Protein AF-A0AAN0LYF3-F1 (afdb_monomer)

Nearest PDB structures (foldseek):
  7yah-assembly1_A  TM=9.148E-01  e=7.323E-04  Homo sapiens
  7yaj-assembly1_A  TM=9.137E-01  e=7.723E-04  Homo sapiens
  5zmw-assembly1_A  TM=9.187E-01  e=1.008E-03  Oryctolagus cuniculus
  7efl-assembly1_A  TM=8.583E-01  e=6.944E-04  Sus scrofa
  2xzb-assembly1_A  TM=7.865E-01  e=8.145E-04  Sus scrofa

Sequence (119 aa):
MHSNWPQTSLLENGNVYRQATTMALAMIVFGQIGMVLNCRTESQSIFKRGIFTNSKVLIGIVVEILLIASLMYVPALQNIFDTAPLGWMEWMILILIPIPAILLDELRKKYIRNHIVKG

Solvent-accessible surface area (backbone atoms only — not comparable to full-atom value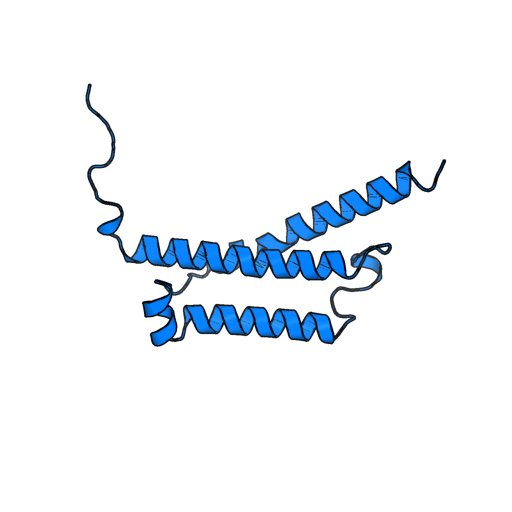s): 6879 Å² total; per-residue (Å²): 135,86,75,88,64,78,86,68,60,74,71,80,44,55,66,60,53,14,36,51,48,33,51,53,55,47,45,52,54,35,39,47,53,20,49,57,60,48,70,72,36,86,88,52,59,61,86,80,64,46,88,80,73,43,68,70,59,52,50,51,51,51,51,50,53,51,50,54,47,43,41,46,70,36,68,73,44,17,69,74,66,44,34,36,74,78,55,74,68,56,52,56,52,42,70,51,50,23,52,60,54,43,50,54,49,51,51,50,52,52,49,48,58,66,66,65,75,74,115

Foldseek 3Di:
DPPPPPPDDPVVPLVVVQAVLLLVLLLVLLQVLLVLLLVVAPQHQCVVCDSPNDPVSVVVNVVSVVVSVCCAPPVVNCVVSVHYHDDPVSVVVSNCSSVVSSVVSNVVNVVCVVPVVPD

Radius of gyration: 19.53 Å; Cα contacts (8 Å, |Δi|>4): 80; chains: 1; bounding box: 51×35×52 Å

Mean predicted aligned error: 9.46 Å

pLDDT: mean 78.43, std 12.37, range [44.09, 91.44]

Structure (mmCIF, N/CA/C/O backbone):
data_AF-A0AAN0LYF3-F1
#
_entry.id   AF-A0AAN0LYF3-F1
#
loop_
_atom_site.group_PDB
_atom_site.id
_atom_site.type_symbol
_atom_site.label_atom_id
_atom_site.label_alt_id
_atom_site.label_comp_id
_atom_site.label_asym_id
_atom_site.label_entity_id
_atom_site.label_seq_id
_atom_site.pdbx_PDB_ins_code
_atom_site.Cartn_x
_atom_site.Cartn_y
_atom_site.Cartn_z
_atom_site.occupancy
_atom_site.B_iso_or_equiv
_atom_site.auth_seq_id
_atom_site.auth_comp_id
_atom_site.auth_asym_id
_atom_site.auth_atom_id
_atom_site.pdbx_PDB_model_num
ATOM 1 N N . MET A 1 1 ? 34.467 27.691 -7.508 1.00 44.81 1 MET A N 1
ATOM 2 C CA . MET A 1 1 ? 33.219 27.048 -7.043 1.00 44.81 1 MET A CA 1
ATOM 3 C C . MET A 1 1 ? 33.016 25.781 -7.858 1.00 44.81 1 MET A C 1
ATOM 5 O O . MET A 1 1 ? 32.505 25.859 -8.964 1.00 44.81 1 MET A O 1
ATOM 9 N N . HIS A 1 2 ? 33.506 24.641 -7.364 1.00 54.69 2 HIS A N 1
ATOM 10 C CA . HIS A 1 2 ? 33.194 23.338 -7.950 1.00 54.69 2 HIS A CA 1
ATOM 11 C C . HIS A 1 2 ? 31.767 22.987 -7.545 1.00 54.69 2 HIS A C 1
ATOM 13 O O . HIS A 1 2 ? 31.500 22.656 -6.391 1.00 54.69 2 HIS A O 1
ATOM 19 N N . SER A 1 3 ? 30.830 23.149 -8.469 1.00 59.09 3 SER A N 1
ATOM 20 C CA . SER A 1 3 ? 29.465 22.682 -8.298 1.00 59.09 3 SER A CA 1
ATOM 21 C C . SER A 1 3 ? 29.515 21.152 -8.279 1.00 59.09 3 SER A C 1
ATOM 23 O O . SER A 1 3 ? 29.560 20.523 -9.329 1.00 59.09 3 SER A O 1
ATOM 25 N N . ASN A 1 4 ? 29.531 20.549 -7.087 1.00 64.88 4 ASN A N 1
ATOM 26 C CA . ASN A 1 4 ? 29.473 19.095 -6.859 1.00 64.88 4 ASN A CA 1
ATOM 27 C C . ASN A 1 4 ? 28.097 18.496 -7.224 1.00 64.88 4 ASN A C 1
ATOM 29 O O . ASN A 1 4 ? 27.655 17.515 -6.629 1.00 64.88 4 ASN A O 1
ATOM 33 N N . TRP A 1 5 ? 27.388 19.113 -8.169 1.00 66.81 5 TRP A N 1
ATOM 34 C CA . TRP A 1 5 ? 26.139 18.593 -8.691 1.00 66.81 5 TRP A CA 1
ATOM 35 C C . TRP A 1 5 ? 26.466 17.464 -9.667 1.00 66.81 5 TRP A C 1
ATOM 37 O O . TRP A 1 5 ? 27.243 17.694 -10.601 1.00 66.81 5 TRP A O 1
ATOM 47 N N . PRO A 1 6 ? 25.913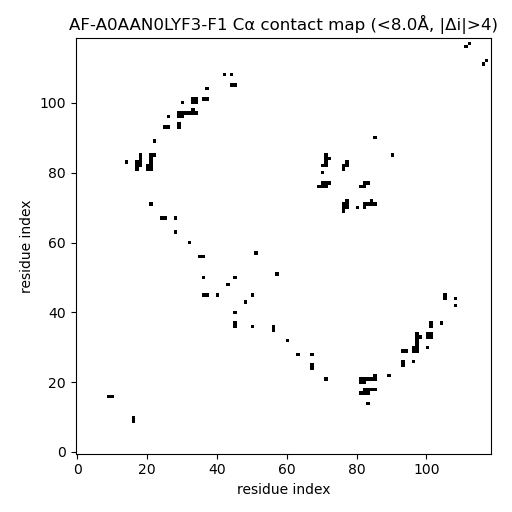 16.257 -9.464 1.00 63.25 6 PRO A N 1
ATOM 48 C CA . PRO A 1 6 ? 26.111 15.155 -10.391 1.00 63.25 6 PRO A CA 1
ATOM 49 C C . PRO A 1 6 ? 25.644 15.590 -11.787 1.00 63.25 6 PRO A C 1
ATOM 51 O O . PRO A 1 6 ? 24.508 16.015 -11.967 1.00 63.25 6 PRO A O 1
ATOM 54 N N . GLN A 1 7 ? 26.556 15.537 -12.761 1.00 66.00 7 GLN A N 1
ATOM 55 C CA . GLN A 1 7 ? 26.316 15.911 -14.165 1.00 66.00 7 GLN A CA 1
ATOM 56 C C . GLN A 1 7 ? 25.616 14.796 -14.957 1.00 66.00 7 GLN A C 1
ATOM 58 O O . GLN A 1 7 ? 25.398 14.931 -16.158 1.00 66.00 7 GLN A O 1
ATOM 63 N N . THR A 1 8 ? 25.271 13.686 -14.304 1.00 63.38 8 THR A N 1
ATOM 64 C CA . THR A 1 8 ? 24.452 12.643 -14.910 1.00 63.38 8 THR A CA 1
ATOM 65 C C . THR A 1 8 ? 23.011 13.132 -14.945 1.00 63.38 8 THR A C 1
ATOM 67 O O . THR A 1 8 ? 22.393 13.419 -13.917 1.00 63.38 8 THR A O 1
ATOM 70 N N . SER A 1 9 ? 22.450 13.258 -16.145 1.00 58.62 9 SER A N 1
ATOM 71 C CA . SER A 1 9 ? 21.014 13.457 -16.277 1.00 58.62 9 SER A CA 1
ATOM 72 C C . SER A 1 9 ? 20.320 12.271 -15.607 1.00 58.62 9 SER A C 1
ATOM 74 O O . SER A 1 9 ? 20.581 11.132 -15.982 1.00 58.62 9 SER A O 1
ATOM 76 N N . LEU A 1 10 ? 19.406 12.503 -14.659 1.00 57.47 10 LEU A N 1
ATOM 77 C CA . LEU A 1 10 ? 18.576 11.434 -14.065 1.00 57.47 10 LEU A CA 1
ATOM 78 C C . LEU A 1 10 ? 17.829 10.604 -15.138 1.00 57.47 10 LEU A C 1
ATOM 80 O O . LEU A 1 10 ? 17.406 9.481 -14.883 1.00 57.47 10 LEU A O 1
ATOM 84 N N . LEU A 1 11 ? 17.725 11.163 -16.347 1.00 55.41 11 LEU A N 1
ATOM 85 C CA . LEU A 1 11 ? 17.216 10.572 -17.583 1.00 55.41 11 LEU A CA 1
ATOM 86 C C . LEU A 1 11 ? 18.050 9.390 -18.114 1.00 55.41 11 LEU A C 1
ATOM 88 O O . LEU A 1 11 ? 17.524 8.578 -18.867 1.00 55.41 11 LEU A O 1
ATOM 92 N N . GLU A 1 12 ? 19.321 9.264 -17.726 1.00 54.16 12 GLU A N 1
ATOM 93 C CA . GLU A 1 12 ? 20.210 8.179 -18.174 1.00 54.16 12 GLU A CA 1
ATOM 94 C C . GLU A 1 12 ? 19.825 6.828 -17.535 1.00 54.16 12 GLU A C 1
ATOM 96 O O . GLU A 1 12 ? 20.023 5.769 -18.123 1.00 54.16 12 GLU A O 1
ATOM 101 N N . ASN A 1 13 ? 19.157 6.864 -16.374 1.00 56.88 13 ASN A N 1
ATOM 102 C CA . ASN A 1 13 ? 18.624 5.696 -15.671 1.00 56.88 13 ASN A CA 1
ATOM 103 C C . ASN A 1 13 ? 17.093 5.653 -15.766 1.00 56.88 13 ASN A C 1
ATOM 105 O O . ASN A 1 13 ? 16.407 5.643 -14.742 1.00 56.88 13 ASN A O 1
ATOM 109 N N . GLY A 1 14 ? 16.532 5.619 -16.981 1.00 69.62 14 GLY A N 1
ATOM 110 C CA . GLY A 1 14 ? 15.074 5.587 -17.201 1.00 69.62 14 GLY A CA 1
ATOM 111 C C . GLY A 1 14 ? 14.330 4.536 -16.358 1.00 69.62 14 GLY A C 1
ATOM 112 O O . GLY A 1 14 ? 13.192 4.755 -15.955 1.00 69.62 14 GLY A O 1
ATOM 113 N N . ASN A 1 15 ? 14.997 3.440 -15.985 1.00 75.81 15 ASN A N 1
ATOM 114 C CA . ASN A 1 15 ? 14.447 2.434 -15.079 1.00 75.81 15 ASN A CA 1
ATOM 115 C C . ASN A 1 15 ? 14.215 2.947 -13.641 1.00 75.81 15 ASN A C 1
ATOM 117 O O . ASN A 1 15 ? 13.187 2.639 -13.048 1.00 75.81 15 ASN A O 1
ATOM 121 N N . VAL A 1 16 ? 15.122 3.762 -13.090 1.00 80.38 16 VAL A N 1
ATOM 122 C CA . VAL A 1 16 ? 14.979 4.342 -11.740 1.00 80.38 16 VAL A CA 1
ATOM 123 C C . VAL A 1 16 ? 13.822 5.338 -11.706 1.00 80.38 16 VAL A C 1
ATOM 125 O O . VAL A 1 16 ? 13.036 5.337 -10.761 1.00 80.38 16 VAL A O 1
ATOM 128 N N . TYR A 1 17 ? 13.667 6.143 -12.762 1.00 83.25 17 TYR A N 1
ATOM 129 C CA . TYR A 1 17 ? 12.522 7.044 -12.901 1.00 83.25 17 TYR A CA 1
ATOM 130 C C . TYR A 1 17 ? 11.200 6.266 -12.928 1.00 83.25 17 TYR A C 1
ATOM 132 O O . TYR A 1 17 ? 10.287 6.568 -12.162 1.00 83.25 17 TYR A O 1
ATOM 140 N N . ARG A 1 18 ? 11.127 5.200 -13.735 1.00 84.00 18 ARG A N 1
ATOM 141 C CA . ARG A 1 18 ? 9.934 4.345 -13.825 1.00 84.00 18 ARG A CA 1
ATOM 142 C C . ARG A 1 18 ? 9.604 3.635 -12.512 1.00 84.00 18 ARG A C 1
ATOM 144 O O . ARG A 1 18 ? 8.440 3.549 -12.114 1.00 84.00 18 ARG A O 1
ATOM 151 N N . GLN A 1 19 ? 10.622 3.160 -11.797 1.00 85.06 19 GLN A N 1
ATOM 152 C CA . GLN A 1 19 ? 10.452 2.565 -10.469 1.00 85.06 19 GLN A CA 1
ATOM 153 C C . GLN A 1 19 ? 9.938 3.587 -9.451 1.00 85.06 19 GLN A C 1
ATOM 155 O O . GLN A 1 19 ? 8.993 3.287 -8.724 1.00 85.06 19 GLN A O 1
ATOM 160 N N . ALA A 1 20 ? 10.485 4.805 -9.437 1.00 86.88 20 ALA A N 1
ATOM 161 C CA . ALA A 1 20 ? 10.024 5.874 -8.554 1.00 86.88 20 ALA A CA 1
ATOM 162 C C . ALA A 1 20 ? 8.563 6.264 -8.834 1.00 86.88 20 ALA A C 1
ATOM 164 O O . ALA A 1 20 ? 7.771 6.365 -7.895 1.00 86.88 20 ALA A O 1
ATOM 165 N N . THR A 1 21 ? 8.176 6.400 -10.107 1.00 88.00 21 THR A N 1
ATOM 166 C CA . THR A 1 21 ? 6.780 6.642 -10.513 1.00 88.00 21 THR A CA 1
ATOM 167 C C . THR A 1 21 ? 5.863 5.520 -10.031 1.00 88.00 21 THR A C 1
ATOM 169 O O . THR A 1 21 ? 4.806 5.778 -9.454 1.00 88.00 21 THR A O 1
ATOM 172 N N . THR A 1 22 ? 6.297 4.266 -10.178 1.00 90.69 22 THR A N 1
ATOM 173 C CA . THR A 1 22 ? 5.533 3.103 -9.708 1.00 90.69 22 THR A CA 1
ATOM 174 C C . THR A 1 22 ? 5.379 3.100 -8.190 1.00 90.69 22 THR A C 1
ATOM 176 O O . THR A 1 22 ? 4.271 2.907 -7.691 1.00 90.69 22 THR A O 1
ATOM 179 N N . MET A 1 23 ? 6.458 3.358 -7.443 1.00 91.31 23 MET A N 1
ATOM 180 C CA . MET A 1 23 ? 6.400 3.456 -5.983 1.00 91.31 23 MET A CA 1
ATOM 181 C C . MET A 1 23 ? 5.491 4.595 -5.528 1.00 91.31 23 MET A C 1
ATOM 183 O O . MET A 1 23 ? 4.729 4.407 -4.586 1.00 91.31 23 MET A O 1
ATOM 187 N N . ALA A 1 24 ? 5.529 5.755 -6.188 1.00 90.75 24 ALA A N 1
ATOM 188 C CA . ALA A 1 24 ? 4.656 6.881 -5.868 1.00 90.75 24 ALA A CA 1
ATOM 189 C C . ALA A 1 24 ? 3.175 6.523 -6.065 1.00 90.75 24 ALA A C 1
ATOM 191 O O . ALA A 1 24 ? 2.371 6.714 -5.151 1.00 90.75 24 ALA A O 1
ATOM 192 N N . LEU A 1 25 ? 2.823 5.940 -7.216 1.00 90.44 25 LEU A N 1
ATOM 193 C CA . LEU A 1 25 ? 1.459 5.484 -7.497 1.00 90.44 25 LEU A CA 1
ATOM 194 C C . LEU A 1 25 ? 1.002 4.429 -6.487 1.00 90.44 25 LEU A C 1
ATOM 196 O O . LEU A 1 25 ? -0.084 4.541 -5.919 1.00 90.44 25 LEU A O 1
ATOM 200 N N . ALA A 1 26 ? 1.847 3.435 -6.215 1.00 91.38 26 ALA A N 1
ATOM 201 C CA . ALA A 1 26 ? 1.531 2.385 -5.264 1.00 91.38 26 ALA A CA 1
ATOM 202 C C . ALA A 1 26 ? 1.361 2.945 -3.843 1.00 91.38 26 ALA A C 1
ATOM 204 O O . ALA A 1 26 ? 0.384 2.615 -3.180 1.00 91.38 26 ALA A O 1
ATOM 205 N N . MET A 1 27 ? 2.228 3.851 -3.381 1.00 91.06 27 MET A N 1
ATOM 206 C CA . MET A 1 27 ? 2.084 4.484 -2.063 1.00 91.06 27 MET A CA 1
ATOM 207 C C . MET A 1 27 ? 0.757 5.233 -1.923 1.00 91.06 27 MET A C 1
ATOM 209 O O . MET A 1 27 ? 0.122 5.146 -0.873 1.00 91.06 27 MET A O 1
ATOM 213 N N . ILE A 1 28 ? 0.313 5.931 -2.973 1.00 91.12 28 ILE A N 1
ATOM 214 C CA . ILE A 1 28 ? -0.984 6.616 -2.977 1.00 91.12 28 ILE A CA 1
ATOM 215 C C . ILE A 1 28 ? -2.123 5.602 -2.819 1.00 91.12 28 ILE A C 1
AT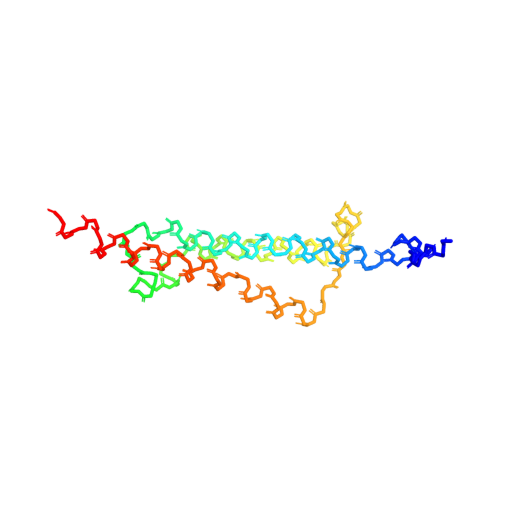OM 217 O O . ILE A 1 28 ? -2.968 5.779 -1.943 1.00 91.12 28 ILE A O 1
ATOM 221 N N . VAL A 1 29 ? -2.126 4.524 -3.610 1.00 90.94 29 VAL A N 1
ATOM 222 C CA . VAL A 1 29 ? -3.161 3.474 -3.543 1.00 90.94 29 VAL A CA 1
ATOM 223 C C . VAL A 1 29 ? -3.177 2.798 -2.167 1.00 90.94 29 VAL A C 1
ATOM 225 O O . VAL A 1 29 ? -4.223 2.685 -1.536 1.00 90.94 29 VAL A O 1
ATOM 228 N N . PHE A 1 30 ? -2.014 2.427 -1.630 1.00 89.88 30 PHE A N 1
ATOM 229 C CA . PHE A 1 30 ? -1.919 1.841 -0.290 1.00 89.88 30 PHE A CA 1
ATOM 230 C C . PHE A 1 30 ? -2.342 2.819 0.819 1.00 89.88 30 PHE A C 1
ATOM 232 O O . PHE A 1 30 ? -2.931 2.408 1.820 1.00 89.88 30 PHE A O 1
ATOM 239 N N . GLY A 1 31 ? -2.101 4.120 0.644 1.00 89.00 31 GLY A N 1
ATOM 240 C CA . GLY A 1 31 ? -2.625 5.157 1.533 1.00 89.00 31 GLY A CA 1
ATOM 241 C C . GLY A 1 31 ? -4.154 5.260 1.489 1.00 89.00 31 GLY A C 1
ATOM 242 O O . GLY A 1 31 ? -4.792 5.409 2.535 1.00 89.00 31 GLY A O 1
ATOM 243 N N . GLN A 1 32 ? -4.755 5.120 0.302 1.00 88.56 32 GLN A N 1
ATOM 244 C CA . GLN A 1 32 ? -6.212 5.125 0.119 1.00 88.56 32 GLN A CA 1
ATOM 245 C C . GLN A 1 32 ? -6.882 3.955 0.849 1.00 88.56 32 GLN A C 1
ATOM 247 O O . GLN A 1 32 ? -7.890 4.180 1.520 1.00 88.56 32 GLN A O 1
ATOM 252 N N . ILE A 1 33 ? -6.271 2.763 0.853 1.00 86.81 33 ILE A N 1
ATOM 253 C CA . ILE A 1 33 ? -6.736 1.617 1.658 1.00 86.81 33 ILE A CA 1
ATOM 254 C C . ILE A 1 33 ? -6.893 2.018 3.134 1.00 86.81 33 ILE A C 1
ATOM 256 O O . ILE A 1 33 ? -7.936 1.777 3.748 1.00 86.81 33 ILE A O 1
ATOM 260 N N . GLY A 1 34 ? -5.875 2.669 3.710 1.00 83.50 34 GLY A N 1
ATOM 261 C CA . GLY A 1 34 ? -5.922 3.161 5.090 1.00 83.50 34 GLY A CA 1
ATOM 262 C C . GLY A 1 34 ? -7.036 4.191 5.308 1.00 83.50 34 GLY A C 1
ATOM 263 O O . GLY A 1 34 ? -7.777 4.118 6.289 1.00 83.50 34 GLY A O 1
ATOM 264 N N . MET A 1 35 ? -7.215 5.112 4.360 1.00 83.38 35 MET A N 1
ATOM 265 C CA . MET A 1 35 ? -8.270 6.126 4.419 1.00 83.38 35 MET A CA 1
ATOM 266 C C . MET A 1 35 ? -9.678 5.516 4.366 1.00 83.38 35 MET A C 1
ATOM 268 O O . MET A 1 35 ? -10.534 5.892 5.167 1.00 83.38 35 MET A O 1
ATOM 272 N N . VAL A 1 36 ? -9.920 4.533 3.494 1.00 83.50 36 VAL A N 1
ATOM 273 C CA . VAL A 1 36 ? -11.205 3.819 3.395 1.00 83.50 36 VAL A CA 1
ATOM 274 C C . VAL A 1 36 ? -11.541 3.104 4.708 1.00 83.50 36 VAL A C 1
ATOM 276 O O . VAL A 1 36 ? -12.688 3.148 5.171 1.00 83.50 36 VAL A O 1
ATOM 279 N N . LEU A 1 37 ? -10.545 2.484 5.350 1.00 79.00 37 LEU A N 1
ATOM 280 C CA . LEU A 1 37 ? -10.713 1.859 6.665 1.00 79.00 37 LEU A CA 1
ATOM 281 C C . LEU A 1 37 ? -11.066 2.890 7.750 1.00 79.00 37 LEU A C 1
ATOM 283 O O . LEU A 1 37 ? -11.940 2.635 8.587 1.00 79.00 37 LEU A O 1
ATOM 287 N N . ASN A 1 38 ? -10.461 4.075 7.702 1.00 76.38 38 ASN A N 1
ATOM 288 C CA . ASN A 1 38 ? -10.732 5.160 8.645 1.00 76.38 38 ASN A CA 1
ATOM 289 C C . ASN A 1 38 ? -12.148 5.737 8.478 1.00 76.38 38 ASN A C 1
ATOM 291 O O . ASN A 1 38 ? -12.893 5.819 9.463 1.00 76.38 38 ASN A O 1
ATOM 295 N N . CYS A 1 39 ? -12.560 6.039 7.238 1.00 72.31 39 CYS A N 1
ATOM 296 C CA . CYS A 1 39 ? -13.885 6.577 6.897 1.00 72.31 39 CYS A CA 1
ATOM 297 C C . CYS A 1 39 ? -15.039 5.659 7.327 1.00 72.31 39 CYS A C 1
ATOM 299 O O . CYS A 1 39 ? -16.122 6.132 7.660 1.00 72.31 39 CYS A O 1
ATOM 301 N N . ARG A 1 40 ? -14.824 4.337 7.383 1.00 69.88 40 ARG A N 1
ATOM 302 C CA . ARG A 1 40 ? -15.842 3.384 7.859 1.00 69.88 40 ARG A CA 1
ATOM 303 C C . ARG A 1 40 ? -16.214 3.589 9.332 1.00 69.88 40 ARG A C 1
ATOM 305 O O . ARG A 1 40 ? -17.292 3.169 9.766 1.00 69.88 40 ARG A O 1
ATOM 312 N N . THR A 1 41 ? -15.314 4.154 10.126 1.00 59.62 41 THR A N 1
ATOM 313 C CA . THR A 1 41 ? -15.357 4.002 11.580 1.00 59.62 41 THR A CA 1
ATOM 314 C C . THR A 1 41 ? -15.483 5.345 12.291 1.00 59.62 41 THR A C 1
ATOM 316 O O . THR A 1 41 ? -14.769 5.588 13.244 1.00 59.62 41 THR A O 1
ATOM 319 N N . GLU A 1 42 ? -16.402 6.219 11.870 1.00 56.31 42 GLU A N 1
ATOM 320 C CA . GLU A 1 42 ? -16.551 7.586 12.417 1.00 56.31 42 GLU A CA 1
ATOM 321 C C . GLU A 1 42 ? -16.634 7.694 13.956 1.00 56.31 42 GLU A C 1
ATOM 323 O O . GLU A 1 42 ? -16.153 8.671 14.520 1.00 56.31 42 GLU A O 1
ATOM 328 N N . SER A 1 43 ? -17.179 6.696 14.664 1.00 51.72 43 SER A N 1
ATOM 329 C CA . SER A 1 43 ? -17.351 6.758 16.133 1.00 51.72 43 SER A CA 1
ATOM 330 C C . SER A 1 43 ? -16.812 5.537 16.902 1.00 51.72 43 SER A C 1
ATOM 332 O O . SER A 1 43 ? -16.601 5.583 18.113 1.00 51.72 43 SER A O 1
ATOM 334 N N . GLN A 1 44 ? -16.537 4.425 16.214 1.00 57.66 44 GLN A N 1
ATOM 335 C CA . GLN A 1 44 ? -16.086 3.168 16.830 1.00 57.66 44 GLN A CA 1
ATOM 336 C C . GLN A 1 44 ? -14.612 2.902 16.464 1.00 57.66 44 GLN A C 1
ATOM 338 O O . GLN A 1 44 ? -14.145 3.330 15.414 1.00 57.66 44 GLN A O 1
ATOM 343 N N . SER A 1 45 ? -13.854 2.213 17.322 1.00 59.03 45 SER A N 1
ATOM 344 C CA . SER A 1 45 ? -12.469 1.818 16.996 1.00 59.03 45 SER A CA 1
ATOM 345 C C . SER A 1 45 ? -12.464 0.664 15.992 1.00 59.03 45 SER A C 1
ATOM 347 O O . SER A 1 45 ? -13.307 -0.240 16.063 1.00 59.03 45 SER A O 1
ATOM 349 N N . ILE A 1 46 ? -11.502 0.693 15.068 1.00 60.88 46 ILE A N 1
ATOM 350 C CA . ILE A 1 46 ? -11.349 -0.297 13.995 1.00 60.88 46 ILE A CA 1
ATOM 351 C C . ILE A 1 46 ? -11.043 -1.675 14.606 1.00 60.88 46 ILE A C 1
ATOM 353 O O . ILE A 1 46 ? -11.593 -2.683 14.155 1.00 60.88 46 ILE A O 1
ATOM 357 N N . PHE A 1 47 ? -10.290 -1.716 15.715 1.00 61.91 47 PHE A N 1
ATOM 358 C CA . PHE A 1 47 ? -9.999 -2.949 16.461 1.00 61.91 47 PHE A CA 1
ATOM 359 C C . PHE A 1 47 ? -11.234 -3.610 17.080 1.00 61.91 47 PHE A C 1
ATOM 361 O O . PHE A 1 47 ? -11.273 -4.831 17.195 1.00 61.91 47 PHE A O 1
ATOM 368 N N . LYS A 1 48 ? -12.267 -2.840 17.452 1.00 61.06 48 LYS A N 1
ATOM 369 C CA . LYS A 1 48 ? -13.507 -3.413 18.008 1.00 61.06 48 LYS A CA 1
ATOM 370 C C . LYS A 1 48 ? -14.429 -3.986 16.940 1.00 61.06 48 LYS A C 1
ATOM 372 O O . LYS A 1 48 ? -15.132 -4.955 17.202 1.00 61.06 48 LYS A O 1
ATOM 377 N N . ARG A 1 49 ? -14.478 -3.360 15.761 1.00 63.19 49 ARG A N 1
ATOM 378 C CA . ARG A 1 49 ? -15.409 -3.751 14.692 1.00 63.19 49 ARG A CA 1
ATOM 379 C C . ARG A 1 49 ? -14.837 -4.828 13.772 1.00 63.19 49 ARG A C 1
ATOM 381 O O . ARG A 1 49 ? -15.619 -5.501 13.106 1.00 63.19 49 ARG A O 1
ATOM 388 N N . GLY A 1 50 ? -13.514 -4.992 13.744 1.00 62.34 50 GLY A N 1
ATOM 389 C CA . GLY A 1 50 ? -12.811 -5.925 12.869 1.00 62.34 50 GLY A CA 1
ATOM 390 C C . GLY A 1 50 ? -12.644 -5.379 11.446 1.00 62.34 50 GLY A C 1
ATOM 391 O O . GLY A 1 50 ? -13.575 -4.828 10.843 1.00 62.34 50 GLY A O 1
ATOM 392 N N . ILE A 1 51 ? -11.441 -5.557 10.896 1.00 64.19 51 ILE A N 1
ATOM 393 C CA . ILE A 1 51 ? -11.040 -5.047 9.573 1.00 64.19 51 ILE A CA 1
ATOM 394 C C . ILE A 1 51 ? -11.854 -5.729 8.453 1.00 64.19 51 ILE A C 1
ATOM 396 O O . ILE A 1 51 ? -12.261 -5.075 7.496 1.00 64.19 51 ILE A O 1
ATOM 400 N N . PHE A 1 52 ? -12.214 -7.006 8.624 1.00 64.69 52 PHE A N 1
ATOM 401 C CA . PHE A 1 52 ? -12.864 -7.838 7.598 1.00 64.69 52 PHE A CA 1
ATOM 402 C C . PHE A 1 52 ? -14.402 -7.847 7.625 1.00 64.69 52 PHE A C 1
ATOM 404 O O . PHE A 1 52 ? -15.041 -8.536 6.839 1.00 64.69 52 PHE A O 1
ATOM 411 N N . THR A 1 53 ? -15.034 -7.074 8.505 1.00 68.44 53 THR A N 1
ATOM 412 C CA . THR A 1 53 ? -16.480 -7.204 8.775 1.00 68.44 53 THR A CA 1
ATOM 413 C C . THR A 1 53 ? -17.378 -6.551 7.704 1.00 68.44 53 THR A C 1
ATOM 415 O O . THR A 1 53 ? -18.594 -6.545 7.848 1.00 68.44 53 THR A O 1
ATOM 418 N N . ASN A 1 54 ? -16.827 -5.921 6.656 1.00 77.00 54 ASN A N 1
ATOM 419 C CA . ASN A 1 54 ? -17.621 -5.331 5.567 1.00 77.00 54 ASN A CA 1
ATOM 420 C C . ASN A 1 54 ? -17.108 -5.782 4.200 1.00 77.00 54 ASN A C 1
ATOM 422 O O . ASN A 1 54 ? -16.093 -5.281 3.713 1.00 77.00 54 ASN A O 1
ATOM 426 N N . SER A 1 55 ? -17.873 -6.665 3.558 1.00 76.75 55 SER A N 1
ATOM 427 C CA . SER A 1 55 ? -17.562 -7.209 2.237 1.00 76.75 55 SER A CA 1
ATOM 428 C C . SER A 1 55 ? -17.415 -6.131 1.162 1.00 76.75 55 SER A C 1
ATOM 430 O O . SER A 1 55 ? -16.601 -6.299 0.266 1.00 76.75 55 SER A O 1
ATOM 432 N N . LYS A 1 56 ? -18.122 -4.993 1.255 1.00 79.75 56 LYS A N 1
ATOM 433 C CA . LYS A 1 56 ? -17.996 -3.904 0.267 1.00 79.75 56 LYS A CA 1
ATOM 434 C C . LYS A 1 56 ? -16.622 -3.235 0.317 1.00 79.75 56 LYS A C 1
ATOM 436 O O . LYS A 1 56 ? -16.062 -2.919 -0.724 1.00 79.75 56 LYS A O 1
ATOM 441 N N . VAL A 1 57 ? -16.071 -3.052 1.519 1.00 81.62 57 VAL A N 1
ATOM 442 C CA . VAL A 1 57 ? -14.722 -2.489 1.700 1.00 81.62 57 VAL A CA 1
ATOM 443 C C . VAL A 1 57 ? -13.669 -3.478 1.219 1.00 81.62 57 VAL A C 1
ATOM 445 O O . VAL A 1 57 ? -12.735 -3.085 0.533 1.00 81.62 57 VAL A O 1
ATOM 448 N N . LEU A 1 58 ? -13.855 -4.766 1.512 1.00 82.88 58 LEU A N 1
ATOM 449 C CA . LEU A 1 58 ? -12.953 -5.812 1.037 1.00 82.88 58 LEU A CA 1
ATOM 450 C C . LEU A 1 58 ? -12.926 -5.881 -0.496 1.00 82.88 58 LEU A C 1
ATOM 452 O O . LEU A 1 58 ? -11.849 -5.967 -1.072 1.00 82.88 58 LEU A O 1
ATOM 456 N N . ILE A 1 59 ? -14.086 -5.768 -1.154 1.00 86.12 59 ILE A N 1
ATOM 457 C CA . ILE A 1 59 ? -14.165 -5.676 -2.619 1.00 86.12 59 ILE A CA 1
ATOM 458 C C . ILE A 1 59 ? -13.396 -4.450 -3.126 1.00 86.12 59 ILE A C 1
ATOM 460 O O . ILE A 1 59 ? -12.621 -4.588 -4.065 1.00 86.12 59 ILE A O 1
ATOM 464 N N . GLY A 1 60 ? -13.558 -3.281 -2.495 1.00 86.94 60 GLY A N 1
ATOM 465 C CA . GLY A 1 60 ? -12.810 -2.071 -2.859 1.00 86.94 60 GLY A CA 1
ATOM 466 C C . GLY A 1 60 ? -11.293 -2.271 -2.792 1.00 86.94 60 GLY A C 1
ATOM 467 O O . GLY A 1 60 ? -10.605 -2.020 -3.775 1.00 86.94 60 GLY A O 1
ATOM 468 N N . ILE A 1 61 ? -10.794 -2.830 -1.685 1.00 86.81 61 ILE A N 1
ATOM 469 C CA . ILE A 1 61 ? -9.364 -3.130 -1.500 1.00 86.81 61 ILE A CA 1
ATOM 470 C C . ILE A 1 61 ? -8.864 -4.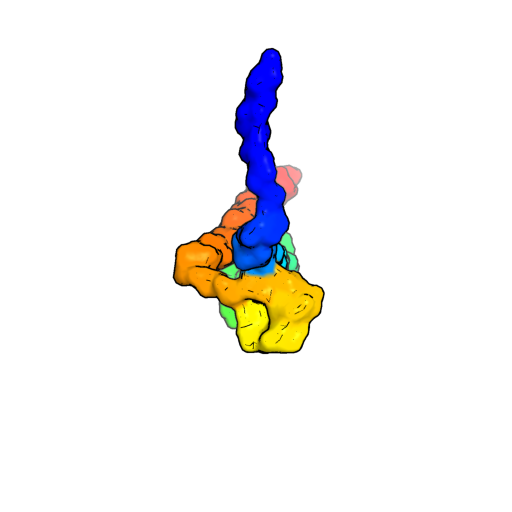118 -2.562 1.00 86.81 61 ILE A C 1
ATOM 472 O O . ILE A 1 61 ? -7.790 -3.936 -3.129 1.00 86.81 61 ILE A O 1
ATOM 476 N N . VAL A 1 62 ? -9.640 -5.163 -2.867 1.00 89.38 62 VAL A N 1
ATOM 477 C CA . VAL A 1 62 ? -9.278 -6.131 -3.914 1.00 89.38 62 VAL A CA 1
ATOM 478 C C . VAL A 1 62 ? -9.207 -5.452 -5.283 1.00 89.38 62 VAL A C 1
ATO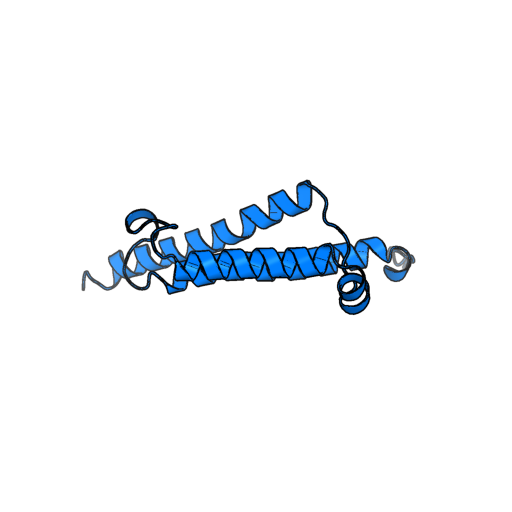M 480 O O . VAL A 1 62 ? -8.259 -5.692 -6.026 1.00 89.38 62 VAL A O 1
ATOM 483 N N . VAL A 1 63 ? -10.164 -4.582 -5.612 1.00 91.44 63 VAL A N 1
ATOM 484 C CA . VAL A 1 63 ? -10.162 -3.822 -6.872 1.00 91.44 63 VAL A CA 1
ATOM 485 C C . VAL A 1 63 ? -8.946 -2.896 -6.958 1.00 91.44 63 VAL A C 1
ATOM 487 O O . VAL A 1 63 ? -8.288 -2.868 -7.994 1.00 91.44 63 VAL A O 1
ATOM 490 N N . GLU A 1 64 ? -8.596 -2.194 -5.881 1.00 91.00 64 GLU A N 1
ATOM 491 C CA . GLU A 1 64 ? -7.398 -1.344 -5.812 1.00 91.00 64 GLU A CA 1
ATOM 492 C C . GLU A 1 64 ? -6.107 -2.146 -6.037 1.00 91.00 64 GLU A C 1
ATOM 494 O O . GLU A 1 64 ? -5.265 -1.753 -6.849 1.00 91.00 64 GLU A O 1
ATOM 499 N N . ILE A 1 65 ? -5.973 -3.309 -5.387 1.00 89.12 65 ILE A N 1
ATOM 500 C CA . ILE A 1 65 ? -4.823 -4.208 -5.568 1.00 89.12 65 ILE A CA 1
ATOM 501 C C . ILE A 1 65 ? -4.752 -4.725 -7.014 1.00 89.12 65 ILE A C 1
ATOM 503 O O . ILE A 1 65 ? -3.672 -4.782 -7.603 1.00 89.12 65 ILE A O 1
ATOM 507 N N . LEU A 1 66 ? -5.890 -5.077 -7.618 1.00 91.31 66 LEU A N 1
ATOM 508 C CA . LEU A 1 66 ? -5.941 -5.519 -9.014 1.00 91.31 66 LEU A CA 1
ATOM 509 C C . LEU A 1 66 ? -5.570 -4.398 -9.989 1.00 91.31 66 LEU A C 1
ATOM 511 O O . LEU A 1 66 ? -4.880 -4.655 -10.977 1.00 91.31 66 LEU A O 1
ATOM 515 N N . LEU A 1 67 ? -5.989 -3.162 -9.719 1.00 90.56 67 LEU A N 1
ATOM 516 C CA . LEU A 1 67 ? -5.643 -2.004 -10.541 1.00 90.56 67 LEU A CA 1
ATOM 517 C C . LEU A 1 67 ? -4.143 -1.707 -10.485 1.00 90.56 67 LEU A C 1
ATOM 519 O O . LEU A 1 67 ? -3.522 -1.571 -11.540 1.00 90.56 67 LEU A O 1
ATOM 523 N N . ILE A 1 68 ? -3.537 -1.671 -9.292 1.00 89.81 68 ILE A N 1
ATOM 524 C CA . ILE A 1 68 ? -2.091 -1.430 -9.184 1.00 89.81 68 ILE A CA 1
ATOM 525 C C . ILE A 1 68 ? -1.288 -2.590 -9.790 1.00 89.81 68 ILE A C 1
ATOM 527 O O . ILE A 1 68 ? -0.319 -2.349 -10.505 1.00 89.81 68 ILE A O 1
ATOM 531 N N . ALA A 1 69 ? -1.727 -3.842 -9.610 1.00 88.38 69 ALA A N 1
ATOM 532 C CA . ALA A 1 69 ? -1.121 -4.991 -10.280 1.00 88.38 69 ALA A CA 1
ATOM 533 C C . ALA A 1 69 ? -1.226 -4.873 -11.810 1.00 88.38 69 ALA A C 1
ATOM 535 O O . ALA A 1 69 ? -0.248 -5.107 -12.517 1.00 88.38 69 ALA A O 1
ATOM 536 N N . SER A 1 70 ? -2.374 -4.437 -12.334 1.00 89.56 70 SER A N 1
ATOM 537 C CA . SER A 1 70 ? -2.554 -4.217 -13.773 1.00 89.56 70 SER A CA 1
ATOM 538 C C . SER A 1 70 ? -1.593 -3.148 -14.299 1.00 89.56 70 SER A C 1
ATOM 540 O O . SER A 1 70 ? -0.937 -3.365 -15.314 1.00 89.56 70 SER A O 1
ATOM 542 N N . LEU A 1 71 ? -1.428 -2.033 -13.583 1.00 87.50 71 LEU A N 1
ATOM 543 C CA . LEU A 1 71 ? -0.465 -0.984 -13.943 1.00 87.50 71 LEU A CA 1
ATOM 544 C C . LEU A 1 71 ? 0.991 -1.471 -13.921 1.00 87.50 71 LEU A C 1
ATOM 546 O O . LEU A 1 71 ? 1.806 -0.979 -14.696 1.00 87.50 71 LEU A O 1
ATOM 550 N N . MET A 1 72 ? 1.328 -2.422 -13.046 1.00 84.75 72 MET A N 1
ATOM 551 C CA . MET A 1 72 ? 2.694 -2.935 -12.897 1.00 84.75 72 MET A CA 1
ATOM 552 C C . MET A 1 72 ? 3.033 -4.108 -13.811 1.00 84.75 72 MET A C 1
ATOM 554 O O . MET A 1 72 ? 4.217 -4.348 -14.018 1.00 84.75 72 MET A O 1
ATOM 558 N N . TYR A 1 73 ? 2.052 -4.848 -14.334 1.00 84.56 73 TYR A N 1
ATOM 559 C CA . TYR A 1 73 ? 2.300 -6.078 -15.100 1.00 84.56 73 TYR A CA 1
ATOM 560 C C . TYR A 1 73 ? 1.746 -6.062 -16.527 1.00 84.56 73 TYR A C 1
ATOM 562 O O . TYR A 1 73 ? 2.118 -6.924 -17.321 1.00 84.56 73 TYR A O 1
ATOM 570 N N . VAL A 1 74 ? 0.88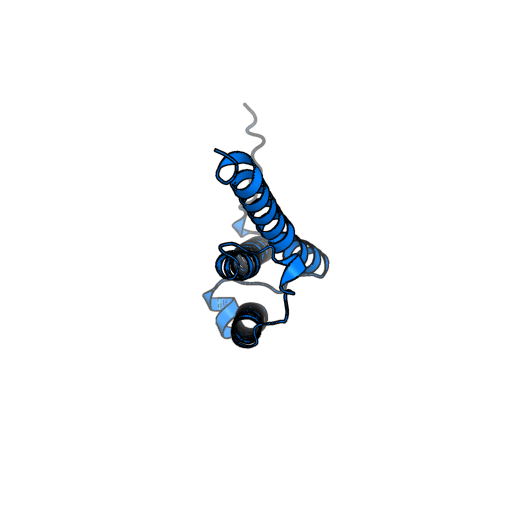7 -5.104 -16.890 1.00 90.88 74 VAL A N 1
ATOM 571 C CA . VAL A 1 74 ? 0.363 -4.985 -18.259 1.00 90.88 74 VAL A CA 1
ATOM 572 C C . VAL A 1 74 ? 1.292 -4.085 -19.086 1.00 90.88 74 VAL A C 1
ATOM 574 O O . VAL A 1 74 ? 1.346 -2.883 -18.820 1.00 90.88 74 VAL A O 1
ATOM 577 N N . PRO A 1 75 ? 1.967 -4.596 -20.137 1.00 84.75 75 PRO A N 1
ATOM 578 C CA . PRO A 1 75 ? 2.962 -3.826 -20.896 1.00 84.75 75 PRO A CA 1
ATOM 579 C C . PRO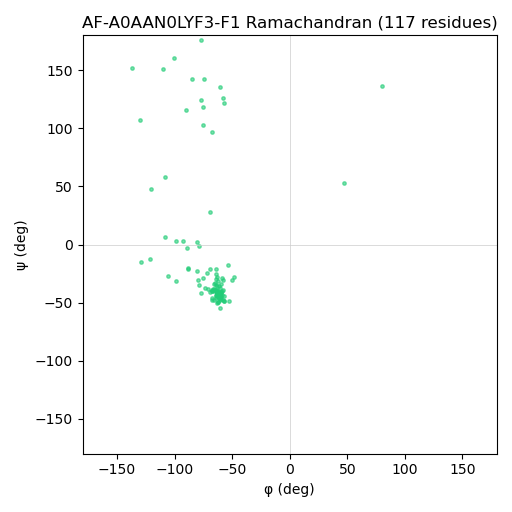 A 1 75 ? 2.408 -2.552 -21.546 1.00 84.75 75 PRO A C 1
ATOM 581 O O . PRO A 1 75 ? 3.097 -1.539 -21.636 1.00 84.75 75 PRO A O 1
ATOM 584 N N . ALA A 1 76 ? 1.142 -2.578 -21.981 1.00 87.62 76 ALA A N 1
ATOM 585 C CA . ALA A 1 76 ? 0.477 -1.400 -22.536 1.00 87.62 76 ALA A CA 1
ATOM 586 C C . ALA A 1 76 ? 0.342 -0.278 -21.494 1.00 87.62 76 ALA A C 1
ATOM 588 O O . ALA A 1 76 ? 0.613 0.878 -21.799 1.00 87.62 76 ALA A O 1
ATOM 589 N N . LEU A 1 77 ? -0.022 -0.622 -20.254 1.00 85.88 77 LEU A N 1
ATOM 590 C CA . LEU A 1 77 ? -0.138 0.342 -19.161 1.00 85.88 77 LEU A CA 1
ATOM 591 C C . LEU A 1 77 ? 1.238 0.795 -18.666 1.00 85.88 77 LEU A C 1
ATOM 593 O O . LEU A 1 77 ? 1.414 1.983 -18.414 1.00 85.88 77 LEU A O 1
ATOM 597 N N . GLN A 1 78 ? 2.224 -0.104 -18.617 1.00 86.19 78 GLN A N 1
ATOM 598 C CA . GLN A 1 78 ? 3.596 0.248 -18.241 1.00 86.19 78 GLN A CA 1
ATOM 599 C C . GLN A 1 78 ? 4.204 1.321 -19.141 1.00 86.19 78 GLN A C 1
ATOM 601 O O . GLN A 1 78 ? 4.888 2.215 -18.654 1.00 86.19 78 GLN A O 1
ATOM 606 N N . ASN A 1 79 ? 3.931 1.261 -20.445 1.00 83.44 79 ASN A N 1
ATOM 607 C CA . ASN A 1 79 ? 4.420 2.264 -21.388 1.00 83.44 79 ASN A CA 1
ATOM 608 C C . ASN A 1 79 ? 3.653 3.591 -21.316 1.00 83.44 79 ASN A C 1
ATOM 610 O O . ASN A 1 79 ? 4.237 4.624 -21.615 1.00 83.44 79 ASN A O 1
ATOM 614 N N . ILE A 1 80 ? 2.371 3.579 -20.932 1.00 86.81 80 ILE A N 1
ATOM 615 C CA . ILE A 1 80 ? 1.560 4.803 -20.796 1.00 86.81 80 ILE A CA 1
ATOM 616 C C . ILE A 1 80 ? 1.903 5.552 -19.505 1.00 86.81 80 ILE A C 1
ATOM 618 O O . ILE A 1 80 ? 1.975 6.776 -19.503 1.00 86.81 80 ILE A O 1
ATOM 622 N N . PHE A 1 81 ? 2.080 4.818 -18.406 1.00 82.62 81 PHE A N 1
ATOM 623 C CA . PHE A 1 81 ? 2.310 5.381 -17.074 1.00 82.62 81 PHE A CA 1
ATOM 624 C C . PHE A 1 81 ? 3.787 5.406 -16.673 1.00 82.62 81 PHE A C 1
ATOM 626 O O . PHE A 1 81 ? 4.089 5.779 -15.541 1.00 82.62 81 PHE A O 1
ATOM 633 N N . ASP A 1 82 ? 4.688 4.991 -17.571 1.00 83.19 82 ASP A N 1
ATOM 634 C CA . ASP A 1 82 ? 6.118 4.843 -17.302 1.00 83.19 82 ASP A CA 1
ATOM 635 C C . ASP A 1 82 ? 6.363 4.101 -15.977 1.00 83.19 82 ASP A C 1
ATOM 637 O O . ASP A 1 82 ? 7.059 4.582 -15.084 1.00 83.19 82 ASP A O 1
ATOM 641 N N . THR A 1 83 ? 5.755 2.923 -15.825 1.00 86.69 83 THR A N 1
ATOM 642 C CA . THR A 1 83 ? 5.919 2.080 -14.633 1.00 86.69 83 THR A CA 1
ATOM 643 C C . THR A 1 83 ? 6.913 0.947 -14.880 1.00 86.69 83 THR A C 1
ATOM 645 O O . THR A 1 83 ? 7.241 0.588 -16.013 1.00 86.69 83 THR A O 1
ATOM 648 N N . ALA A 1 84 ? 7.436 0.392 -13.792 1.00 84.94 84 ALA A N 1
ATOM 649 C CA . ALA A 1 84 ? 8.374 -0.718 -13.778 1.00 84.94 84 ALA A CA 1
ATOM 650 C C . ALA A 1 84 ? 7.978 -1.710 -12.676 1.00 84.94 84 ALA A C 1
ATOM 652 O O . ALA A 1 84 ? 7.391 -1.308 -11.670 1.00 84.94 84 ALA A O 1
ATOM 653 N N . PRO A 1 85 ? 8.297 -3.005 -12.828 1.00 84.19 85 PRO A N 1
ATOM 654 C CA . PRO A 1 85 ? 8.043 -3.979 -11.779 1.00 84.19 85 PRO A CA 1
ATOM 655 C C . PRO A 1 85 ? 8.802 -3.605 -10.499 1.00 84.19 85 PRO A C 1
ATOM 657 O O . PRO A 1 85 ? 9.983 -3.248 -10.534 1.00 84.19 85 PRO A O 1
ATOM 660 N N . LEU A 1 86 ? 8.104 -3.701 -9.368 1.00 83.81 86 LEU A N 1
ATOM 661 C CA . LEU A 1 86 ? 8.668 -3.470 -8.043 1.00 83.81 86 LEU A CA 1
ATOM 662 C C . LEU A 1 86 ? 9.339 -4.739 -7.509 1.00 83.81 86 LEU A C 1
ATOM 664 O O . LEU A 1 86 ? 8.841 -5.851 -7.707 1.00 83.81 86 LEU A O 1
ATOM 668 N N . GLY A 1 87 ? 10.459 -4.558 -6.814 1.00 85.81 87 GLY A N 1
ATOM 669 C CA . GLY A 1 87 ? 11.127 -5.623 -6.083 1.00 85.81 87 GLY A CA 1
ATOM 670 C C . GLY A 1 87 ? 10.431 -5.943 -4.760 1.00 85.81 87 GLY A C 1
ATOM 671 O O . GLY A 1 87 ? 9.456 -5.314 -4.343 1.00 85.81 87 GLY A O 1
ATOM 672 N N . TRP A 1 88 ? 10.939 -6.968 -4.078 1.00 85.38 88 TRP A N 1
ATOM 673 C CA . TRP A 1 88 ? 10.371 -7.437 -2.813 1.00 85.38 88 TRP A CA 1
ATOM 674 C C . TRP A 1 88 ? 10.431 -6.384 -1.696 1.00 85.38 88 TRP A C 1
ATOM 676 O O . TRP A 1 88 ? 9.509 -6.275 -0.888 1.00 85.38 88 TRP A O 1
ATOM 686 N N . MET A 1 89 ? 11.499 -5.585 -1.654 1.00 87.25 89 MET A N 1
ATOM 687 C CA . MET A 1 89 ? 11.698 -4.578 -0.610 1.00 87.25 89 MET A CA 1
ATOM 688 C C . MET A 1 89 ? 10.671 -3.445 -0.722 1.00 87.25 89 MET A C 1
ATOM 690 O O . MET A 1 89 ? 10.119 -2.993 0.279 1.00 87.25 89 MET A O 1
ATOM 694 N N . GLU A 1 90 ? 10.363 -3.028 -1.945 1.00 87.12 90 GLU A N 1
ATOM 695 C CA . GLU A 1 90 ? 9.368 -2.009 -2.249 1.00 87.12 90 GLU A CA 1
ATOM 696 C C . GLU A 1 90 ? 7.970 -2.463 -1.820 1.00 87.12 90 GLU A C 1
ATOM 698 O O . GLU A 1 90 ? 7.240 -1.702 -1.185 1.00 87.12 90 GLU A O 1
ATOM 703 N N . TRP A 1 91 ? 7.625 -3.731 -2.065 1.00 87.06 91 TRP A N 1
ATOM 704 C CA . TRP A 1 91 ? 6.383 -4.329 -1.569 1.00 87.06 91 TRP A CA 1
ATOM 705 C C . TRP A 1 91 ? 6.279 -4.308 -0.042 1.00 87.06 91 TRP A C 1
ATOM 707 O O . TRP A 1 91 ? 5.216 -3.987 0.493 1.00 87.06 91 TRP A O 1
ATOM 717 N N . MET A 1 92 ? 7.371 -4.598 0.672 1.00 89.50 92 MET A N 1
ATOM 718 C CA . MET A 1 92 ? 7.379 -4.520 2.137 1.00 89.50 92 MET A CA 1
ATOM 719 C C . MET A 1 92 ? 7.097 -3.098 2.631 1.00 89.50 92 MET A C 1
ATOM 721 O O . MET A 1 92 ? 6.322 -2.924 3.570 1.00 89.50 92 MET A O 1
ATOM 725 N N . ILE A 1 93 ? 7.676 -2.083 1.984 1.00 88.75 93 ILE A N 1
ATOM 726 C CA . ILE A 1 93 ? 7.425 -0.677 2.325 1.00 88.75 93 ILE A CA 1
ATOM 727 C C . ILE A 1 93 ? 5.948 -0.335 2.107 1.00 88.75 93 ILE A C 1
ATOM 729 O O . ILE A 1 93 ? 5.325 0.249 2.990 1.00 88.75 93 ILE A O 1
ATOM 733 N N . LEU A 1 94 ? 5.365 -0.745 0.977 1.00 87.88 94 LEU A N 1
ATOM 734 C CA . LEU A 1 94 ? 3.965 -0.466 0.644 1.00 87.88 94 LEU A CA 1
ATOM 735 C C . LEU A 1 94 ? 2.981 -1.038 1.670 1.00 87.88 94 LEU A C 1
ATOM 737 O O . LEU A 1 94 ? 2.048 -0.347 2.075 1.00 87.88 94 LEU A O 1
ATOM 741 N N . ILE A 1 95 ? 3.223 -2.257 2.155 1.00 86.56 95 ILE A N 1
ATOM 742 C CA . ILE A 1 95 ? 2.392 -2.890 3.193 1.00 86.56 95 ILE A CA 1
ATOM 743 C C . ILE A 1 95 ? 2.440 -2.105 4.516 1.00 86.56 95 ILE A C 1
ATOM 745 O O . ILE A 1 95 ? 1.467 -2.111 5.273 1.00 86.56 95 ILE A O 1
ATOM 749 N N . LEU A 1 96 ? 3.539 -1.398 4.795 1.00 89.19 96 LEU A N 1
ATOM 750 C CA . LEU A 1 96 ? 3.691 -0.590 6.006 1.00 89.19 96 LEU A CA 1
ATOM 751 C C . LEU A 1 96 ? 3.003 0.781 5.914 1.00 89.19 96 LEU A C 1
ATOM 753 O O . LEU A 1 96 ? 2.653 1.332 6.954 1.00 89.19 96 LEU A O 1
ATOM 757 N N . ILE A 1 97 ? 2.761 1.322 4.715 1.00 88.56 97 ILE A N 1
ATOM 758 C CA . ILE A 1 97 ? 2.127 2.641 4.495 1.00 88.56 97 ILE A CA 1
ATOM 759 C C . ILE A 1 97 ? 0.735 2.812 5.134 1.00 88.56 97 ILE A C 1
ATOM 761 O O . ILE A 1 97 ? 0.496 3.862 5.737 1.00 88.56 97 ILE A O 1
ATOM 765 N N . PRO A 1 98 ? -0.209 1.855 5.053 1.00 85.62 98 PRO A N 1
ATOM 766 C CA . PRO A 1 98 ? -1.532 2.040 5.653 1.00 85.62 98 PRO A CA 1
ATOM 767 C C . PRO A 1 98 ? -1.508 2.048 7.192 1.00 85.62 98 PRO A C 1
ATOM 769 O O . PRO A 1 98 ? -2.418 2.594 7.815 1.00 85.62 98 PRO A O 1
ATOM 772 N N . ILE A 1 99 ? -0.472 1.487 7.826 1.00 86.75 99 ILE A N 1
ATOM 773 C CA . ILE A 1 99 ? -0.357 1.375 9.289 1.00 86.75 99 ILE A CA 1
ATOM 774 C C . ILE A 1 99 ? -0.364 2.746 9.994 1.00 86.75 99 ILE A C 1
ATOM 776 O O . ILE A 1 99 ? -1.210 2.943 10.871 1.00 86.75 99 ILE A O 1
ATOM 780 N N . PRO A 1 100 ? 0.512 3.718 9.657 1.00 86.81 100 PRO A N 1
ATOM 781 C CA . PRO A 1 100 ? 0.488 5.038 10.281 1.00 86.81 100 PRO A CA 1
ATOM 782 C C . PRO A 1 100 ? -0.833 5.772 10.036 1.00 86.81 100 PRO A C 1
ATOM 784 O O . PRO A 1 100 ? -1.320 6.437 10.946 1.00 86.81 100 PRO A O 1
ATOM 787 N N . ALA A 1 101 ? -1.454 5.616 8.862 1.00 84.25 101 ALA A N 1
ATOM 788 C CA . ALA A 1 101 ? -2.750 6.231 8.575 1.00 84.25 101 ALA A CA 1
ATOM 789 C C . ALA A 1 101 ? -3.852 5.718 9.521 1.00 84.25 101 ALA A C 1
ATOM 791 O O . ALA A 1 101 ? -4.645 6.511 10.033 1.00 84.25 101 ALA A O 1
ATOM 792 N N . ILE A 1 102 ? -3.875 4.412 9.800 1.00 83.31 102 ILE A N 1
ATOM 793 C CA . ILE A 1 102 ? -4.808 3.793 10.755 1.00 83.31 102 ILE A CA 1
ATOM 794 C C . ILE A 1 102 ? -4.501 4.248 12.190 1.00 83.31 102 ILE A C 1
ATOM 796 O O . ILE A 1 102 ? -5.406 4.646 12.925 1.00 83.31 102 ILE A O 1
ATOM 800 N N . LEU A 1 103 ? -3.225 4.236 12.591 1.00 85.44 103 LEU A N 1
ATOM 801 C CA . LEU A 1 103 ? -2.800 4.644 13.935 1.00 85.44 103 LEU A CA 1
ATOM 802 C C . LEU A 1 103 ? -3.149 6.107 14.239 1.00 85.44 103 LEU A C 1
ATOM 804 O O . LEU A 1 103 ? -3.631 6.407 15.330 1.00 85.44 103 LEU A O 1
ATOM 808 N N . LEU A 1 104 ? -2.927 7.018 13.290 1.00 85.25 104 LEU A N 1
ATOM 809 C CA . LEU A 1 104 ? -3.244 8.439 13.457 1.00 85.25 104 LEU A CA 1
ATOM 810 C C . LEU A 1 104 ? -4.742 8.668 13.673 1.00 85.25 104 LEU A C 1
ATOM 812 O O . LEU A 1 104 ? -5.136 9.456 14.534 1.00 85.25 104 LEU A O 1
ATOM 816 N N . ASP A 1 105 ? -5.582 7.959 12.926 1.00 82.75 105 ASP A N 1
ATOM 817 C CA . ASP A 1 105 ? -7.032 8.073 13.043 1.00 82.75 105 ASP A CA 1
ATOM 818 C C . ASP A 1 105 ? -7.562 7.466 14.352 1.00 82.75 105 ASP A C 1
ATOM 820 O O . ASP A 1 105 ? -8.415 8.047 15.027 1.00 82.75 105 ASP A O 1
ATOM 824 N N . GLU A 1 106 ? -6.985 6.350 14.793 1.00 80.88 106 GLU A N 1
ATOM 825 C CA . GLU A 1 106 ? -7.250 5.776 16.112 1.00 80.88 106 GLU A CA 1
ATOM 826 C C . GLU A 1 106 ? -6.873 6.728 17.258 1.00 80.88 106 GLU A C 1
ATOM 828 O O . GLU A 1 106 ? -7.655 6.914 18.199 1.00 80.88 106 GLU A O 1
ATOM 833 N N . LEU A 1 107 ? -5.702 7.369 17.175 1.00 84.00 107 LEU A N 1
ATOM 834 C CA . LEU A 1 107 ? -5.263 8.376 18.144 1.00 84.00 107 LEU A CA 1
ATOM 835 C C . LEU A 1 107 ? -6.210 9.578 18.160 1.00 84.00 107 LEU A C 1
ATOM 837 O O . LEU A 1 107 ? -6.628 10.005 19.240 1.00 84.00 107 LEU A O 1
ATOM 841 N N . ARG A 1 108 ? -6.615 10.074 16.985 1.00 82.25 108 ARG A N 1
ATOM 842 C CA . ARG A 1 108 ? -7.603 11.154 16.849 1.00 82.25 108 ARG A CA 1
ATOM 843 C C . ARG A 1 108 ? -8.926 10.784 17.521 1.00 82.25 108 ARG A C 1
ATOM 845 O O . ARG A 1 108 ? -9.447 11.564 18.319 1.00 82.25 108 ARG A O 1
ATOM 852 N N . LYS A 1 109 ? -9.454 9.585 17.260 1.00 77.25 109 LYS A N 1
ATOM 853 C CA . LYS A 1 109 ? -10.698 9.088 17.878 1.00 77.25 109 LYS A CA 1
ATOM 854 C C . LYS A 1 109 ? -10.568 8.945 19.391 1.00 77.25 109 LYS A C 1
ATOM 856 O O . LYS A 1 109 ? -11.482 9.319 20.127 1.00 77.25 109 LYS A O 1
ATOM 861 N N . LYS A 1 110 ? -9.430 8.442 19.878 1.00 80.81 110 LYS A N 1
ATOM 862 C CA . LYS A 1 110 ? -9.144 8.335 21.316 1.00 80.81 110 LYS A CA 1
ATOM 863 C C . LYS A 1 110 ? -9.090 9.713 21.979 1.00 80.81 110 LYS A C 1
ATOM 865 O O . LYS A 1 110 ? -9.653 9.869 23.060 1.00 80.81 110 LYS A O 1
ATOM 870 N N . TYR A 1 111 ? -8.464 10.695 21.331 1.00 83.12 111 TYR A N 1
ATOM 871 C CA . TYR A 1 111 ? -8.391 12.073 21.814 1.00 83.12 111 TYR A CA 1
ATOM 872 C C . TYR A 1 111 ? -9.783 12.716 21.901 1.00 83.12 111 TYR A C 1
ATOM 874 O O . TYR A 1 111 ? -10.170 13.189 22.968 1.00 83.12 111 TYR A O 1
ATOM 882 N N . ILE A 1 112 ? -10.581 12.632 20.830 1.00 82.56 112 ILE A N 1
ATOM 883 C CA . ILE A 1 112 ? -11.958 13.155 20.788 1.00 82.56 112 ILE A CA 1
ATOM 884 C C . ILE A 1 112 ? -12.830 12.520 21.878 1.00 82.56 112 ILE A C 1
ATOM 886 O O . ILE A 1 112 ? -13.492 13.231 22.633 1.00 82.56 112 ILE A O 1
ATOM 890 N N . ARG A 1 113 ? -12.796 11.189 22.023 1.00 77.19 113 ARG A N 1
ATOM 891 C CA . ARG A 1 113 ? -13.580 10.479 23.046 1.00 77.19 113 ARG A CA 1
ATOM 892 C C . ARG A 1 113 ? -13.218 10.907 24.469 1.00 77.19 113 ARG A C 1
ATOM 894 O O . ARG A 1 113 ? -14.094 10.966 25.324 1.00 77.19 113 ARG A O 1
ATOM 901 N N . ASN A 1 114 ? -11.940 11.170 24.730 1.00 77.44 114 ASN A N 1
ATOM 902 C CA . ASN A 1 114 ? -11.471 11.519 26.067 1.00 77.44 114 ASN A CA 1
ATOM 903 C C . ASN A 1 114 ? -11.726 12.992 26.430 1.00 77.44 114 ASN A C 1
ATOM 905 O O . ASN A 1 114 ? -11.924 13.266 27.612 1.00 77.44 114 ASN A O 1
ATOM 909 N N . HIS A 1 115 ? -11.728 13.909 25.453 1.00 71.00 115 HIS A N 1
ATOM 910 C CA . HIS A 1 115 ? -11.821 15.355 25.699 1.00 71.00 115 HIS A CA 1
ATOM 911 C C . HIS A 1 115 ? -13.183 15.993 25.381 1.00 71.00 115 HIS A C 1
ATOM 913 O O . HIS A 1 115 ? -13.509 16.993 26.005 1.00 71.00 115 HIS A O 1
ATOM 919 N N . ILE A 1 116 ? -13.985 15.445 24.457 1.00 65.75 116 ILE A N 1
ATOM 920 C CA . ILE A 1 116 ? -15.257 16.069 24.029 1.00 65.75 116 ILE A CA 1
ATOM 921 C C . ILE A 1 116 ? -16.480 15.461 24.734 1.00 65.75 116 ILE A C 1
ATOM 923 O O . ILE A 1 116 ? -17.447 16.161 24.989 1.00 65.75 116 ILE A O 1
ATOM 927 N N . VAL A 1 117 ? -16.452 14.175 25.096 1.00 57.78 117 VAL A N 1
ATOM 928 C CA . VAL A 1 117 ? -17.620 13.475 25.686 1.00 57.78 117 VAL A CA 1
ATOM 929 C C . VAL A 1 117 ? -17.673 13.592 27.224 1.00 57.78 117 VAL A C 1
ATOM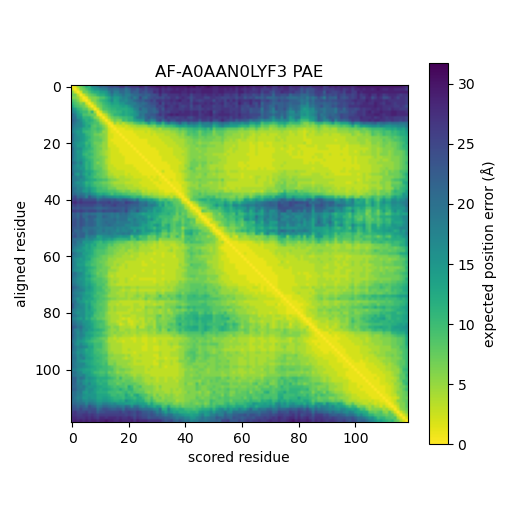 931 O O . VAL A 1 117 ? -18.594 13.090 27.856 1.00 57.78 117 VAL A O 1
ATOM 934 N N . LYS A 1 118 ? -16.678 14.235 27.851 1.00 50.19 118 LYS A N 1
ATOM 935 C CA . LYS A 1 118 ? -16.587 14.406 29.316 1.0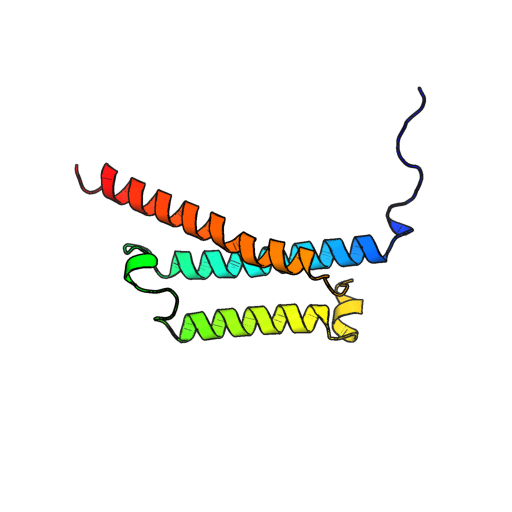0 50.19 118 LYS A CA 1
ATOM 936 C C . LYS A 1 118 ? -16.845 15.840 29.817 1.00 50.19 118 LYS A C 1
ATOM 938 O O . LYS A 1 118 ? -16.632 16.078 31.003 1.00 50.19 118 LYS A O 1
ATOM 943 N N . GLY A 1 119 ? -17.257 16.764 28.949 1.00 44.09 119 GLY A N 1
ATOM 944 C CA . GLY A 1 119 ? -17.733 18.105 29.324 1.00 44.09 119 GLY A CA 1
ATOM 945 C C . GLY A 1 119 ? -19.246 18.177 29.222 1.00 44.09 119 GLY A C 1
ATOM 946 O O . GLY A 1 119 ? -19.844 18.858 30.077 1.00 44.09 119 GLY A O 1
#

Secondary structure (DSSP, 8-state):
-------S-GGGGHHHHHHHHHHHHHHHHHHHHHHHHHHTTSSS-HHHH-TTS-HHHHHHHHHHHHHHHHHHH-HHHHHHHT-----HHHHHHHHHTHHHHHHHHHHHHHHHHHHTTT-